Protein AF-A0A0M3KDW1-F1 (afdb_monomer)

Structure (mmCIF, N/CA/C/O backbone):
data_AF-A0A0M3KDW1-F1
#
_entry.id   AF-A0A0M3KDW1-F1
#
loop_
_atom_site.group_PDB
_atom_site.id
_atom_site.type_symbol
_atom_site.label_atom_id
_atom_site.label_alt_id
_atom_site.label_comp_id
_atom_site.label_asym_id
_atom_site.label_entity_id
_atom_site.label_seq_id
_atom_site.pdbx_PDB_ins_code
_atom_site.Cartn_x
_atom_site.Cartn_y
_atom_site.Cartn_z
_atom_site.occupancy
_atom_site.B_iso_or_equiv
_atom_site.auth_seq_id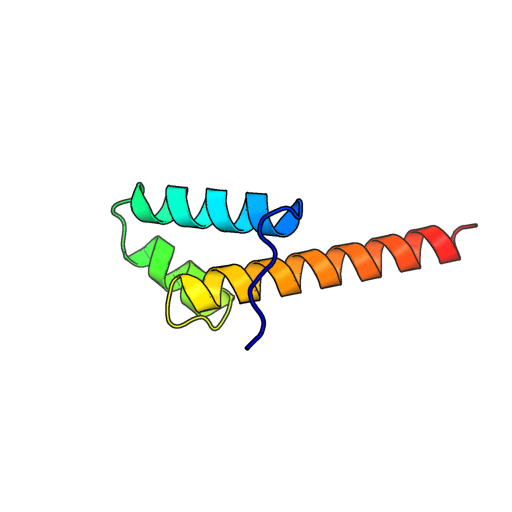
_atom_site.auth_comp_id
_atom_site.auth_asym_id
_atom_site.auth_atom_id
_atom_site.pdbx_PDB_model_num
ATOM 1 N N . MET A 1 1 ? 0.676 -18.312 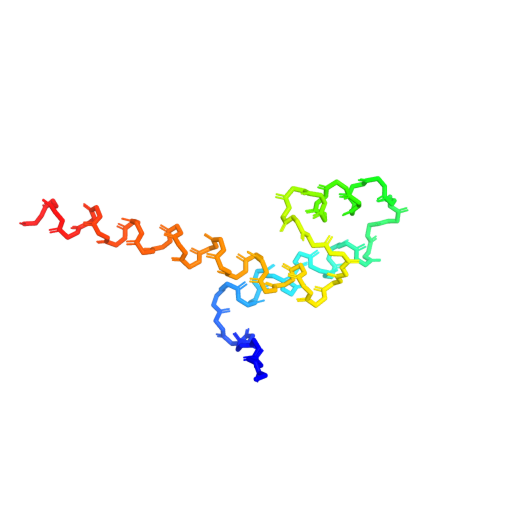-2.711 1.00 41.28 1 MET A N 1
ATOM 2 C CA . MET A 1 1 ? 0.528 -17.493 -1.494 1.00 41.28 1 MET A CA 1
ATOM 3 C C . MET A 1 1 ? 1.743 -16.602 -1.541 1.00 41.28 1 MET A C 1
ATOM 5 O O . MET A 1 1 ? 2.816 -17.065 -1.196 1.00 41.28 1 MET A O 1
ATOM 9 N N . ASP A 1 2 ? 1.606 -15.450 -2.196 1.00 48.91 2 ASP A N 1
ATOM 10 C CA . ASP A 1 2 ? 2.738 -14.558 -2.447 1.00 48.91 2 ASP A CA 1
ATOM 11 C C . ASP A 1 2 ? 3.025 -13.820 -1.145 1.00 48.91 2 ASP A C 1
ATOM 13 O O . ASP A 1 2 ? 2.294 -12.901 -0.762 1.00 48.91 2 ASP A O 1
ATOM 17 N N . ASP A 1 3 ? 4.018 -14.310 -0.408 1.00 54.66 3 ASP A N 1
ATOM 18 C CA . ASP A 1 3 ? 4.609 -13.537 0.669 1.00 54.66 3 ASP A CA 1
ATOM 19 C C . ASP A 1 3 ? 5.254 -12.303 0.036 1.00 54.66 3 ASP A C 1
ATOM 21 O O . ASP A 1 3 ? 6.106 -12.399 -0.845 1.00 54.66 3 ASP A O 1
ATOM 25 N N . VAL A 1 4 ? 4.746 -11.138 0.432 1.00 55.12 4 VAL A N 1
ATOM 26 C CA . VAL A 1 4 ? 5.261 -9.834 0.023 1.00 55.12 4 VAL A CA 1
ATOM 27 C C . VAL A 1 4 ? 6.666 -9.703 0.597 1.00 55.12 4 VAL A C 1
ATOM 29 O O . VAL A 1 4 ? 6.833 -9.733 1.818 1.00 55.12 4 VAL A O 1
ATOM 32 N N . ASP A 1 5 ? 7.661 -9.573 -0.277 1.00 59.59 5 ASP A N 1
ATOM 33 C CA . ASP A 1 5 ? 9.045 -9.357 0.125 1.00 59.59 5 ASP A CA 1
ATOM 34 C C . ASP A 1 5 ? 9.226 -7.898 0.572 1.00 59.59 5 ASP A C 1
ATOM 36 O O . ASP A 1 5 ? 9.365 -6.959 -0.224 1.00 59.59 5 ASP A O 1
ATOM 40 N N . LEU A 1 6 ? 9.162 -7.709 1.890 1.00 55.31 6 LEU A N 1
ATOM 41 C CA . LEU A 1 6 ? 9.263 -6.404 2.534 1.00 55.31 6 LEU A CA 1
ATOM 42 C C . LEU A 1 6 ? 10.676 -5.802 2.454 1.00 55.31 6 LEU A C 1
ATOM 44 O O . LEU A 1 6 ? 10.827 -4.620 2.751 1.00 55.31 6 LEU A O 1
ATOM 48 N N . GLU A 1 7 ? 11.692 -6.550 2.005 1.00 63.47 7 GLU A N 1
ATOM 49 C CA . GLU A 1 7 ? 13.060 -6.030 1.847 1.00 63.47 7 GLU A CA 1
ATOM 50 C C . GLU A 1 7 ? 13.254 -5.183 0.576 1.00 63.47 7 GLU A C 1
ATOM 52 O O . GLU A 1 7 ? 14.335 -4.650 0.315 1.00 63.47 7 GLU A O 1
ATOM 57 N N . THR A 1 8 ? 12.199 -4.980 -0.215 1.00 66.25 8 THR A N 1
ATOM 58 C CA . THR A 1 8 ? 12.215 -4.040 -1.340 1.00 66.25 8 THR A CA 1
ATOM 59 C C . THR A 1 8 ? 11.961 -2.599 -0.873 1.00 66.25 8 THR A C 1
ATOM 61 O O . THR A 1 8 ? 11.268 -2.347 0.111 1.00 66.25 8 THR A O 1
ATOM 64 N N . VAL A 1 9 ? 12.472 -1.593 -1.603 1.00 64.81 9 VAL A N 1
ATOM 65 C CA . VAL A 1 9 ? 12.171 -0.166 -1.325 1.00 64.81 9 VAL A CA 1
ATOM 66 C C . VAL A 1 9 ? 10.655 0.082 -1.283 1.00 64.81 9 VAL A C 1
ATOM 68 O O . VAL A 1 9 ? 10.177 0.863 -0.465 1.00 64.81 9 VAL A O 1
ATOM 71 N N . ALA A 1 10 ? 9.892 -0.624 -2.122 1.00 61.9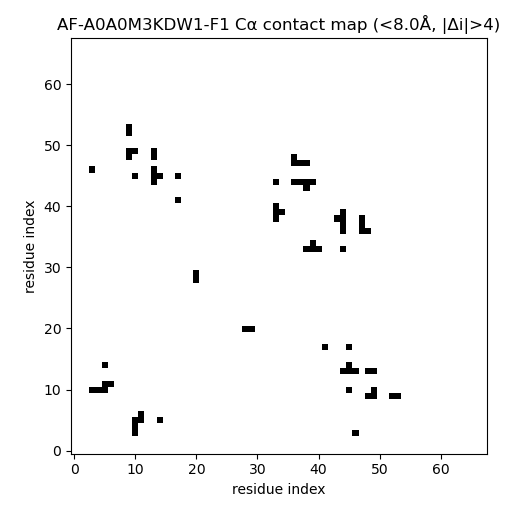7 10 ALA A N 1
ATOM 72 C CA . ALA A 1 10 ? 8.435 -0.583 -2.133 1.00 61.97 10 ALA A CA 1
ATOM 73 C C . ALA A 1 10 ? 7.817 -1.199 -0.863 1.00 61.97 10 ALA A C 1
ATOM 75 O O . ALA A 1 10 ? 6.909 -0.602 -0.285 1.00 61.97 10 ALA A O 1
ATOM 76 N N . GLY A 1 11 ? 8.345 -2.338 -0.401 1.00 63.91 11 GLY A N 1
ATOM 77 C CA . GLY A 1 11 ? 7.978 -2.977 0.865 1.00 63.91 11 GLY A CA 1
ATOM 78 C C . GLY A 1 11 ? 8.224 -2.077 2.079 1.00 63.91 11 GLY A C 1
ATOM 79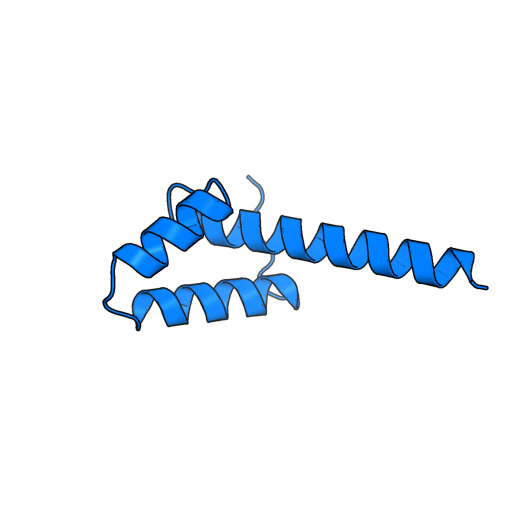 O O . GLY A 1 11 ? 7.319 -1.877 2.887 1.00 63.91 11 GLY A O 1
ATOM 80 N N . ASN A 1 12 ? 9.384 -1.419 2.141 1.00 70.50 12 ASN A N 1
ATOM 81 C CA . ASN A 1 12 ? 9.719 -0.452 3.194 1.00 70.50 12 ASN A CA 1
ATOM 82 C C . ASN A 1 12 ? 8.782 0.770 3.211 1.00 70.50 12 ASN A C 1
ATOM 84 O O . ASN A 1 12 ? 8.389 1.254 4.277 1.00 70.50 12 ASN A O 1
ATOM 88 N N . VAL A 1 13 ? 8.395 1.275 2.035 1.00 72.19 13 VAL A N 1
ATOM 89 C CA . VAL A 1 13 ? 7.428 2.379 1.913 1.00 72.19 13 VAL A CA 1
ATOM 90 C C . VAL A 1 13 ? 6.030 1.929 2.343 1.00 72.19 13 VAL A C 1
ATOM 92 O O . VAL A 1 13 ? 5.348 2.657 3.065 1.00 72.19 13 VAL A O 1
ATOM 95 N N . ALA A 1 14 ? 5.609 0.725 1.952 1.00 70.44 14 ALA A N 1
ATOM 96 C CA . ALA A 1 14 ? 4.327 0.153 2.351 1.00 70.44 14 ALA A CA 1
ATOM 97 C C . ALA A 1 14 ? 4.241 -0.091 3.867 1.00 70.44 14 ALA A C 1
ATOM 99 O O . ALA A 1 14 ? 3.208 0.212 4.474 1.00 70.44 14 ALA A O 1
ATOM 100 N N . ASP A 1 15 ? 5.318 -0.578 4.488 1.00 71.62 15 ASP A N 1
ATOM 101 C CA . ASP A 1 15 ? 5.389 -0.778 5.937 1.00 71.62 15 ASP A CA 1
ATOM 102 C C . ASP A 1 15 ? 5.361 0.563 6.682 1.00 71.62 15 ASP A C 1
ATOM 104 O O . ASP A 1 15 ? 4.537 0.764 7.574 1.00 71.62 15 ASP A O 1
ATOM 108 N N . SER A 1 16 ? 6.141 1.548 6.224 1.00 76.75 16 SER A N 1
ATOM 109 C CA . SER A 1 16 ? 6.137 2.905 6.791 1.00 76.75 16 SER A CA 1
ATOM 110 C C . SER A 1 16 ? 4.752 3.558 6.721 1.00 76.75 16 SER A C 1
ATOM 112 O O . SER A 1 16 ? 4.275 4.126 7.703 1.00 76.75 16 SER A O 1
ATOM 114 N N . LEU A 1 17 ? 4.058 3.449 5.582 1.00 73.69 17 LEU A N 1
ATOM 115 C CA . LEU A 1 17 ? 2.690 3.955 5.429 1.00 73.69 17 LEU A CA 1
ATOM 116 C C . LEU A 1 17 ? 1.710 3.226 6.355 1.00 73.69 17 LEU A C 1
ATOM 118 O O . LEU A 1 17 ? 0.851 3.860 6.969 1.00 73.69 17 LEU A O 1
ATOM 122 N N . SER A 1 18 ? 1.861 1.910 6.505 1.00 71.06 18 SER A N 1
ATOM 123 C CA . SER A 1 18 ? 1.038 1.104 7.412 1.00 71.06 18 SER A CA 1
ATOM 124 C C . SER A 1 18 ? 1.238 1.516 8.874 1.00 71.06 18 SER A C 1
ATOM 126 O O . SER A 1 18 ? 0.257 1.667 9.605 1.00 71.06 18 SER A O 1
ATOM 128 N N . GLN A 1 19 ? 2.478 1.791 9.286 1.00 71.75 19 GLN A N 1
ATOM 129 C CA . GLN A 1 19 ? 2.799 2.311 10.617 1.00 71.75 19 GLN A CA 1
ATOM 130 C C . GLN A 1 19 ? 2.233 3.719 10.841 1.00 71.75 19 GLN A C 1
ATOM 132 O O . GLN A 1 19 ? 1.642 3.983 11.888 1.00 71.75 19 GLN A O 1
ATOM 137 N N . ILE A 1 20 ? 2.311 4.608 9.845 1.00 72.00 20 ILE A N 1
ATOM 138 C CA . ILE A 1 20 ? 1.684 5.936 9.918 1.00 72.00 20 ILE A CA 1
ATOM 139 C C . ILE A 1 20 ? 0.168 5.801 10.107 1.00 72.00 20 ILE A C 1
ATOM 141 O O . ILE A 1 20 ? -0.400 6.508 10.936 1.00 72.00 20 ILE A O 1
ATOM 145 N N . PHE A 1 21 ? -0.506 4.873 9.423 1.00 69.56 21 PHE A N 1
ATOM 146 C CA . PHE A 1 21 ? -1.946 4.650 9.616 1.00 69.56 21 PHE A CA 1
ATOM 147 C C . PHE A 1 21 ? -2.311 3.991 10.946 1.00 69.56 21 PHE A C 1
ATOM 149 O O . PHE A 1 21 ? -3.427 4.190 11.427 1.00 69.56 21 PHE A O 1
ATOM 156 N N . LEU A 1 22 ? -1.400 3.229 11.554 1.00 66.56 22 LEU A N 1
ATOM 157 C CA . LEU A 1 22 ? -1.565 2.746 12.927 1.00 66.56 22 LEU A CA 1
ATOM 158 C C . LEU A 1 22 ? -1.453 3.895 13.938 1.00 66.56 22 LEU A C 1
ATOM 160 O O . LEU A 1 22 ? -2.198 3.921 14.915 1.00 66.56 22 LEU A O 1
ATOM 164 N N . LEU A 1 23 ? -0.567 4.861 13.678 1.00 67.88 23 LEU A N 1
ATOM 165 C CA . LEU A 1 23 ? -0.314 6.012 14.549 1.00 67.88 23 LEU A CA 1
ATOM 166 C C . LEU A 1 23 ? -1.240 7.207 14.292 1.00 67.88 23 LEU A C 1
ATOM 168 O O . LEU A 1 23 ? -1.322 8.102 15.130 1.00 67.88 23 LEU A O 1
ATOM 172 N N . THR A 1 24 ? -1.943 7.243 13.157 1.00 66.44 24 THR A N 1
ATOM 173 C CA . THR A 1 24 ? -2.878 8.317 12.809 1.00 66.44 24 THR A CA 1
ATOM 174 C C . THR A 1 24 ? -4.293 7.903 13.219 1.00 66.44 24 THR A C 1
ATOM 176 O O . THR A 1 24 ? -4.935 7.129 12.509 1.00 66.44 24 THR A O 1
ATOM 179 N N . PRO A 1 25 ? -4.852 8.434 14.322 1.00 66.06 25 PRO A N 1
ATOM 180 C CA . PRO A 1 25 ? -6.118 7.962 14.883 1.00 66.06 25 PRO A CA 1
ATOM 181 C C . PRO A 1 25 ? -7.352 8.456 14.110 1.00 66.06 25 PRO A C 1
ATOM 183 O O . PRO A 1 25 ? -8.451 8.429 14.650 1.00 66.06 25 PRO A O 1
ATOM 186 N N . ARG A 1 26 ? -7.192 8.927 12.865 1.00 80.31 26 ARG A N 1
ATOM 187 C CA . ARG A 1 26 ? -8.285 9.409 12.008 1.00 80.31 26 ARG A CA 1
ATOM 188 C C . ARG A 1 26 ? -8.726 8.297 11.058 1.00 80.31 26 ARG A C 1
ATOM 190 O O . ARG A 1 26 ? -8.047 8.056 10.054 1.00 80.31 26 ARG A O 1
ATOM 197 N N . PRO A 1 27 ? -9.846 7.608 11.339 1.00 79.69 27 PRO A N 1
ATOM 198 C CA . PRO A 1 27 ? -10.280 6.469 10.542 1.00 79.69 27 PRO A CA 1
ATOM 199 C C . PRO A 1 27 ? -10.601 6.859 9.099 1.00 79.69 27 PRO A C 1
ATOM 201 O O . PRO A 1 27 ? -10.424 6.029 8.212 1.00 79.69 27 PRO A O 1
ATOM 204 N N . GLU A 1 28 ? -11.019 8.107 8.844 1.00 84.94 28 GLU A N 1
ATOM 205 C CA . GLU A 1 28 ? -11.385 8.553 7.495 1.00 84.94 28 GLU A CA 1
ATOM 206 C C . GLU A 1 28 ? -10.186 8.532 6.542 1.00 84.94 28 GLU A C 1
ATOM 208 O O . GLU A 1 28 ? -10.317 8.115 5.394 1.00 84.94 28 GLU A O 1
ATOM 213 N N . VAL A 1 29 ? -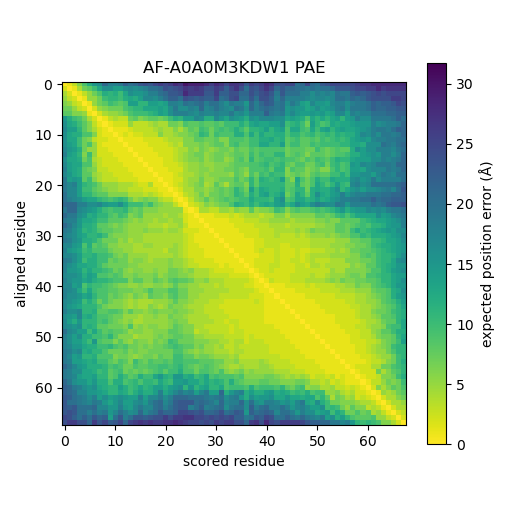9.002 8.921 7.026 1.00 80.88 29 VAL A N 1
ATOM 214 C CA . VAL A 1 29 ? -7.767 8.946 6.226 1.00 80.88 29 VAL A CA 1
ATOM 215 C C . VAL A 1 29 ? -7.361 7.529 5.827 1.00 80.88 29 VAL A C 1
ATOM 217 O O . VAL A 1 29 ? -7.072 7.264 4.661 1.00 80.88 29 VAL A O 1
ATOM 220 N N . ARG A 1 30 ? -7.403 6.598 6.786 1.00 77.94 30 ARG A N 1
ATOM 221 C CA . ARG A 1 30 ? -7.106 5.182 6.549 1.00 77.94 30 ARG A CA 1
ATOM 222 C C . ARG A 1 30 ? -8.117 4.547 5.596 1.00 77.94 30 ARG A C 1
ATOM 224 O O . ARG A 1 30 ? -7.718 3.886 4.643 1.00 77.94 30 ARG A O 1
ATOM 231 N N . ASN A 1 31 ? -9.411 4.779 5.817 1.00 83.06 31 ASN A N 1
ATOM 232 C CA . ASN A 1 31 ? -10.468 4.241 4.961 1.00 83.06 31 ASN A CA 1
ATOM 233 C C . ASN A 1 31 ? -10.350 4.778 3.534 1.00 83.06 31 ASN A C 1
ATOM 235 O O . ASN A 1 31 ? -10.487 4.018 2.579 1.00 83.06 31 ASN A O 1
ATOM 239 N N . ARG A 1 32 ? -10.016 6.063 3.378 1.00 86.00 32 ARG A N 1
ATOM 240 C CA . ARG A 1 32 ? -9.808 6.654 2.059 1.00 86.00 32 ARG A CA 1
ATOM 241 C C . ARG A 1 32 ? -8.587 6.075 1.347 1.00 86.00 32 ARG A C 1
ATOM 243 O O . ARG A 1 32 ? -8.647 5.840 0.145 1.00 86.00 32 ARG A O 1
ATOM 250 N N . ALA A 1 33 ? -7.498 5.816 2.069 1.00 82.00 33 ALA A N 1
ATOM 251 C CA . ALA A 1 33 ? -6.317 5.158 1.510 1.00 82.00 33 ALA A CA 1
ATOM 252 C C . ALA A 1 33 ? -6.624 3.719 1.057 1.00 82.00 33 ALA A C 1
ATOM 254 O O . ALA A 1 33 ? -6.188 3.299 -0.014 1.00 82.00 33 ALA A O 1
ATOM 255 N N . TYR A 1 34 ? -7.416 2.987 1.843 1.00 84.06 34 TYR A N 1
ATOM 256 C CA . TYR A 1 34 ? -7.910 1.655 1.492 1.00 84.06 34 TYR A CA 1
ATOM 257 C C . TYR A 1 34 ? -8.794 1.679 0.241 1.00 84.06 34 TYR A C 1
ATOM 259 O O . TYR A 1 34 ? -8.536 0.909 -0.681 1.00 84.06 34 TYR A O 1
ATOM 267 N N . GLU A 1 35 ? -9.753 2.606 0.145 1.00 87.94 35 GLU A N 1
ATOM 268 C CA . GLU A 1 35 ? -10.576 2.787 -1.061 1.00 87.94 35 GLU A CA 1
ATOM 269 C C . GLU A 1 35 ? -9.736 3.075 -2.308 1.00 87.94 35 GLU A C 1
ATOM 271 O O . GLU A 1 35 ? -9.932 2.437 -3.340 1.00 87.94 35 GLU A O 1
ATOM 276 N N . LEU A 1 36 ? -8.790 4.017 -2.216 1.00 87.69 36 LEU A N 1
ATOM 277 C CA . LEU A 1 36 ? 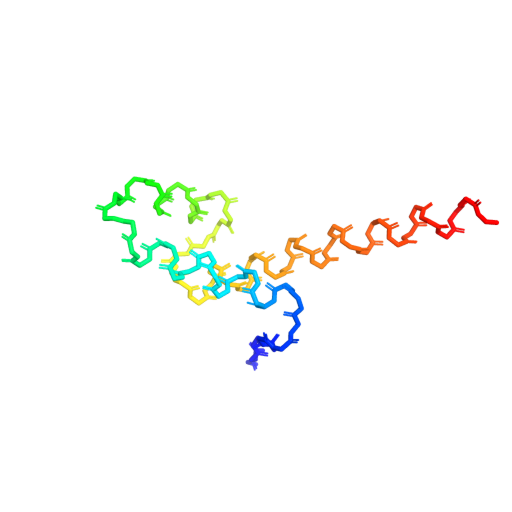-7.957 4.429 -3.351 1.00 87.69 36 LEU A CA 1
ATOM 278 C C . LEU A 1 36 ? -7.130 3.276 -3.924 1.00 87.69 36 LEU A C 1
ATOM 280 O O . LEU A 1 36 ? -6.871 3.245 -5.125 1.00 87.69 36 LEU A O 1
ATOM 284 N N . LEU A 1 37 ? -6.725 2.333 -3.074 1.00 84.38 37 LEU A N 1
ATOM 285 C CA . LEU A 1 37 ? -5.938 1.170 -3.472 1.00 84.38 37 LEU A CA 1
ATOM 286 C C . LEU A 1 37 ? -6.770 -0.109 -3.625 1.00 84.38 37 LEU A C 1
ATOM 288 O O . LEU A 1 37 ? -6.205 -1.167 -3.899 1.00 84.38 37 LEU A O 1
ATOM 292 N N . GLY A 1 38 ? -8.095 -0.035 -3.457 1.00 87.81 38 GLY A N 1
ATOM 293 C CA . GLY A 1 38 ? -8.985 -1.196 -3.521 1.00 87.81 38 GLY A CA 1
ATOM 294 C C . GLY A 1 38 ? -8.685 -2.262 -2.460 1.00 87.81 38 GLY A C 1
ATOM 295 O O . GLY A 1 38 ? -8.914 -3.447 -2.695 1.00 87.81 38 GLY A O 1
ATOM 296 N N . ALA A 1 39 ? -8.136 -1.864 -1.313 1.00 85.75 39 ALA A N 1
ATOM 297 C CA . ALA A 1 39 ? -7.754 -2.760 -0.232 1.00 85.75 39 ALA A CA 1
ATOM 298 C C . ALA A 1 39 ? -8.843 -2.817 0.846 1.00 85.75 39 ALA A C 1
ATOM 300 O O . ALA A 1 39 ? -9.438 -1.804 1.195 1.00 85.75 39 ALA A O 1
ATOM 301 N N . SER A 1 40 ? -9.075 -3.998 1.421 1.00 81.81 40 SER A N 1
ATOM 302 C CA . SER A 1 40 ? -10.032 -4.178 2.530 1.00 81.81 40 SER A CA 1
ATOM 303 C C . SER A 1 40 ? -9.363 -4.349 3.900 1.00 81.81 40 SER A C 1
ATOM 305 O O . SER A 1 40 ? -10.033 -4.332 4.930 1.00 81.81 40 SER A O 1
ATOM 307 N N . ASN A 1 41 ? -8.039 -4.528 3.929 1.00 78.50 41 ASN A N 1
ATOM 308 C CA . ASN A 1 41 ? -7.242 -4.685 5.146 1.00 78.50 41 ASN A CA 1
ATOM 309 C C . ASN A 1 41 ? -5.777 -4.276 4.916 1.00 78.50 41 ASN A C 1
ATOM 311 O O . ASN A 1 41 ? -5.339 -4.111 3.778 1.00 78.50 41 ASN A O 1
ATOM 315 N N . ALA A 1 42 ? -5.007 -4.167 6.002 1.00 74.81 42 ALA A N 1
ATOM 316 C CA . ALA A 1 42 ? -3.606 -3.742 5.971 1.00 74.81 42 ALA A CA 1
ATOM 317 C C . ALA A 1 42 ? -2.701 -4.632 5.098 1.00 74.81 42 ALA A C 1
ATOM 319 O O . ALA A 1 42 ? -1.841 -4.120 4.389 1.00 74.81 42 ALA A O 1
ATOM 320 N N . ARG A 1 43 ? -2.920 -5.954 5.084 1.00 79.00 43 ARG A N 1
ATOM 321 C CA . ARG A 1 43 ? -2.119 -6.881 4.265 1.00 79.00 43 ARG A CA 1
ATOM 322 C C . ARG A 1 43 ? -2.355 -6.656 2.773 1.00 79.00 43 ARG A C 1
ATOM 324 O O . ARG A 1 43 ? -1.410 -6.580 1.994 1.00 79.00 43 ARG A O 1
ATOM 331 N N . GLN A 1 44 ? -3.621 -6.525 2.378 1.00 82.00 44 GLN A N 1
ATOM 332 C CA . GLN A 1 44 ? -3.989 -6.192 1.002 1.00 82.00 44 GLN A CA 1
ATOM 333 C C . GLN A 1 44 ? -3.491 -4.803 0.610 1.00 82.00 44 GLN A C 1
ATOM 335 O O . GLN A 1 44 ? -3.036 -4.622 -0.514 1.00 82.00 44 GLN A O 1
ATOM 340 N N . PHE A 1 45 ? -3.538 -3.847 1.537 1.00 81.94 45 PHE A N 1
ATOM 341 C CA . PHE A 1 45 ? -3.021 -2.503 1.322 1.00 81.94 45 PHE A CA 1
ATOM 342 C C . PHE A 1 45 ? -1.524 -2.524 1.005 1.00 81.94 45 PHE A C 1
ATOM 344 O O . PHE A 1 45 ? -1.122 -1.960 -0.008 1.00 81.94 45 PHE A O 1
ATOM 351 N N . ALA A 1 46 ? -0.718 -3.239 1.796 1.00 76.50 46 ALA A N 1
ATOM 352 C CA . ALA A 1 46 ? 0.718 -3.350 1.556 1.00 76.50 46 ALA A CA 1
ATOM 353 C C . ALA A 1 46 ? 1.027 -3.937 0.166 1.00 76.50 46 ALA A C 1
ATOM 355 O O . ALA A 1 46 ? 1.795 -3.355 -0.596 1.00 76.50 46 ALA A O 1
ATOM 356 N N . SER A 1 47 ? 0.339 -5.022 -0.211 1.00 80.69 47 SER A N 1
ATOM 357 C CA . SER A 1 47 ? 0.481 -5.632 -1.542 1.00 80.69 47 SER A CA 1
ATOM 358 C C . SER A 1 47 ? 0.030 -4.701 -2.680 1.00 80.69 47 SER A C 1
ATOM 360 O O . SER A 1 47 ? 0.636 -4.674 -3.752 1.00 80.69 47 SER A O 1
ATOM 362 N N . ALA A 1 48 ? -1.031 -3.914 -2.473 1.00 83.06 48 ALA A N 1
ATOM 363 C CA . ALA A 1 48 ? -1.513 -2.958 -3.468 1.00 83.06 48 ALA A CA 1
ATOM 364 C 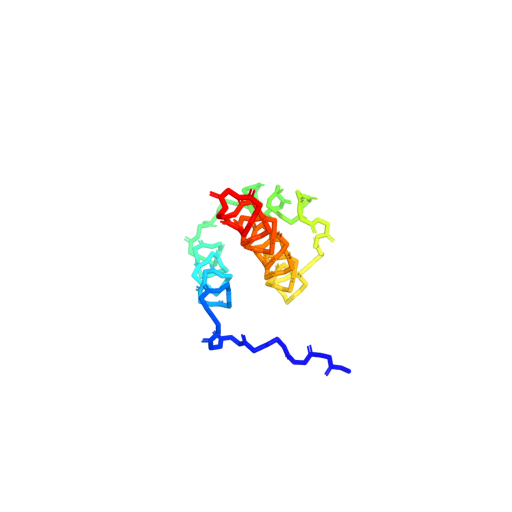C . ALA A 1 48 ? -0.538 -1.785 -3.663 1.00 83.06 48 ALA A C 1
ATOM 366 O O . ALA A 1 48 ? -0.279 -1.399 -4.805 1.00 83.06 48 ALA A O 1
ATOM 367 N N . VAL A 1 49 ? 0.037 -1.259 -2.574 1.00 79.69 49 VAL A N 1
ATOM 368 C CA . VAL A 1 49 ? 1.090 -0.230 -2.614 1.00 79.69 49 VAL A CA 1
ATOM 369 C C . VAL A 1 49 ? 2.304 -0.743 -3.381 1.00 79.69 49 VAL A C 1
ATOM 371 O O . VAL A 1 49 ? 2.763 -0.079 -4.309 1.00 79.69 49 VAL A O 1
ATOM 374 N N . GLU A 1 50 ? 2.781 -1.941 -3.047 1.00 78.25 50 GLU A N 1
ATOM 375 C CA . GLU A 1 50 ? 3.927 -2.568 -3.706 1.00 78.25 50 GLU A CA 1
ATOM 376 C C . GLU A 1 50 ? 3.717 -2.680 -5.224 1.00 78.25 50 GLU A C 1
ATOM 378 O O . GLU A 1 50 ? 4.548 -2.216 -6.005 1.00 78.25 50 GLU A O 1
ATOM 383 N N . LYS A 1 51 ? 2.564 -3.206 -5.660 1.00 82.75 51 LYS A N 1
ATOM 384 C CA . LYS A 1 51 ? 2.216 -3.308 -7.089 1.00 82.75 51 LYS A CA 1
ATOM 385 C C . LYS A 1 51 ? 2.206 -1.953 -7.789 1.00 82.75 51 LYS A C 1
ATOM 387 O O . LYS A 1 51 ? 2.649 -1.855 -8.934 1.00 82.75 51 LYS A O 1
ATOM 392 N N . HIS A 1 52 ? 1.682 -0.920 -7.132 1.00 80.38 52 HIS A N 1
ATOM 393 C CA . HIS A 1 52 ? 1.600 0.418 -7.712 1.00 80.38 52 HIS A CA 1
ATOM 394 C C . HIS A 1 52 ? 2.991 1.041 -7.887 1.00 80.38 52 HIS A C 1
ATOM 396 O O . HIS A 1 52 ? 3.289 1.592 -8.948 1.00 80.38 52 HIS A O 1
ATOM 402 N N . ILE A 1 53 ? 3.856 0.894 -6.879 1.00 76.00 53 ILE A N 1
ATOM 403 C CA . ILE A 1 53 ? 5.247 1.356 -6.927 1.00 76.00 53 ILE A CA 1
ATOM 404 C C . ILE A 1 53 ? 6.020 0.599 -8.009 1.00 76.00 53 ILE A C 1
ATOM 406 O O . ILE A 1 53 ? 6.666 1.230 -8.843 1.00 76.00 53 ILE A O 1
ATOM 410 N N . ASN A 1 54 ? 5.915 -0.731 -8.051 1.00 77.25 54 ASN A N 1
ATOM 411 C CA . ASN A 1 54 ? 6.622 -1.546 -9.039 1.00 77.25 54 ASN A CA 1
ATOM 412 C C . ASN A 1 54 ? 6.212 -1.183 -10.470 1.00 77.25 54 ASN A C 1
ATOM 414 O O . ASN A 1 54 ? 7.083 -0.962 -11.307 1.00 77.25 54 ASN A O 1
ATOM 418 N N . ARG A 1 55 ? 4.912 -0.993 -10.735 1.00 79.00 55 ARG A N 1
ATOM 419 C CA . ARG A 1 55 ? 4.431 -0.525 -12.044 1.00 79.00 55 ARG A CA 1
ATOM 420 C C . ARG A 1 55 ? 5.008 0.841 -12.418 1.00 79.00 55 ARG A C 1
ATOM 422 O O . ARG A 1 55 ? 5.422 1.041 -13.555 1.00 79.00 55 ARG A O 1
ATOM 429 N N . TYR A 1 56 ? 5.027 1.788 -11.480 1.00 77.81 56 TYR A N 1
ATOM 430 C CA .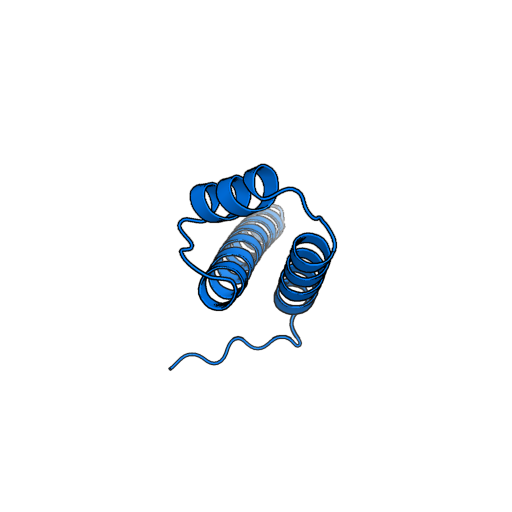 TYR A 1 56 ? 5.605 3.109 -11.726 1.00 77.81 56 TYR A CA 1
ATOM 431 C C . TYR A 1 56 ? 7.100 3.015 -12.064 1.00 77.81 56 TYR A C 1
ATOM 433 O O . TYR A 1 56 ? 7.564 3.646 -13.012 1.00 77.81 56 TYR A O 1
ATOM 441 N N . LEU A 1 57 ? 7.847 2.189 -11.328 1.00 75.12 57 LEU A N 1
ATOM 442 C CA . LEU A 1 57 ? 9.273 1.967 -11.565 1.00 75.12 57 LEU A CA 1
ATOM 443 C C . LEU A 1 57 ? 9.547 1.257 -12.897 1.00 75.12 57 LEU A C 1
ATOM 445 O O . LEU A 1 57 ? 10.527 1.587 -13.561 1.00 75.12 57 LEU A O 1
ATOM 449 N N . GLU A 1 58 ? 8.703 0.310 -13.306 1.00 76.12 58 GLU A N 1
ATOM 450 C CA . GLU A 1 58 ? 8.786 -0.344 -14.617 1.00 76.12 58 GLU A CA 1
ATOM 451 C C . GLU A 1 58 ? 8.593 0.654 -15.761 1.00 76.12 58 GLU A C 1
ATOM 453 O O . GLU A 1 58 ? 9.408 0.684 -16.684 1.00 76.12 58 GLU A O 1
ATOM 458 N N . ILE A 1 59 ? 7.572 1.515 -15.673 1.00 75.38 59 ILE A N 1
ATOM 459 C CA . ILE A 1 59 ? 7.327 2.579 -16.658 1.00 75.38 59 ILE A CA 1
ATOM 460 C C . ILE A 1 59 ? 8.520 3.539 -16.702 1.00 75.38 59 ILE A C 1
ATOM 462 O O .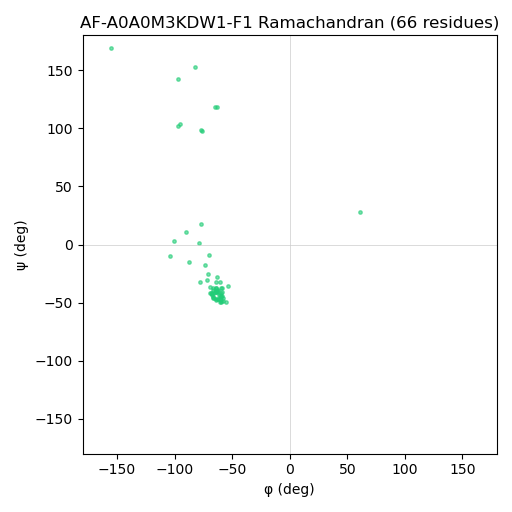 ILE A 1 59 ? 9.073 3.781 -17.772 1.00 75.38 59 ILE A O 1
ATOM 466 N N . ALA A 1 60 ? 8.980 4.017 -15.542 1.00 71.88 60 ALA A N 1
ATOM 467 C CA . ALA A 1 60 ? 10.123 4.923 -15.455 1.00 71.88 60 ALA A CA 1
ATOM 468 C C . ALA A 1 60 ? 11.411 4.306 -16.037 1.00 71.88 60 ALA A C 1
ATOM 470 O O . ALA A 1 60 ? 12.188 4.997 -16.696 1.00 71.88 60 ALA A O 1
ATOM 471 N N . ARG A 1 61 ? 11.639 2.997 -15.844 1.00 72.25 61 ARG A N 1
ATOM 472 C CA . ARG A 1 61 ? 12.762 2.275 -16.468 1.00 72.25 61 ARG A CA 1
ATOM 473 C C . ARG A 1 61 ? 12.607 2.154 -17.982 1.00 72.25 61 ARG A C 1
ATOM 475 O O . ARG A 1 61 ? 13.598 2.327 -18.686 1.00 72.25 61 ARG A O 1
ATOM 482 N N . GLY A 1 62 ? 11.403 1.868 -18.476 1.00 70.25 62 GLY A N 1
ATOM 483 C CA . GLY A 1 62 ? 11.109 1.809 -19.910 1.00 70.25 62 GLY A CA 1
ATOM 484 C C . GLY A 1 62 ? 11.374 3.145 -20.605 1.00 70.25 62 GLY A C 1
ATOM 485 O O . GLY A 1 62 ? 12.105 3.191 -21.590 1.00 70.25 62 GLY A O 1
ATOM 486 N N . GLU A 1 63 ? 10.892 4.244 -20.024 1.00 66.38 63 GLU A N 1
ATOM 487 C CA . GLU A 1 63 ? 11.123 5.603 -20.532 1.00 66.38 63 GLU A CA 1
ATOM 488 C C . GLU A 1 63 ? 12.602 6.019 -20.503 1.00 66.38 63 GLU A C 1
ATOM 490 O O . GLU A 1 63 ? 13.054 6.775 -21.363 1.00 66.38 63 GLU A O 1
ATOM 495 N N . MET A 1 64 ? 13.380 5.540 -19.526 1.00 58.84 64 MET A N 1
ATOM 496 C CA . MET A 1 64 ? 14.830 5.762 -19.493 1.00 58.84 64 MET A CA 1
ATOM 497 C C . MET A 1 64 ? 15.582 4.955 -20.558 1.00 58.84 64 MET A C 1
ATOM 499 O O . MET A 1 64 ? 16.624 5.412 -21.024 1.00 58.84 64 MET A O 1
ATOM 503 N N . ASN A 1 65 ? 15.080 3.778 -20.937 1.00 57.09 65 ASN A N 1
ATOM 504 C CA . ASN A 1 65 ? 15.692 2.939 -21.970 1.00 57.09 65 ASN A CA 1
ATOM 505 C C . ASN A 1 65 ? 15.393 3.444 -23.391 1.00 57.09 65 ASN A C 1
ATOM 507 O O . ASN A 1 65 ? 16.250 3.313 -24.254 1.00 57.09 65 ASN A O 1
ATOM 511 N N . ASP A 1 66 ? 14.225 4.054 -23.619 1.00 57.97 66 ASP A N 1
ATOM 512 C CA . ASP A 1 66 ? 13.826 4.620 -24.923 1.00 57.97 66 ASP A CA 1
ATOM 513 C C . ASP A 1 66 ? 14.562 5.929 -25.276 1.00 57.97 66 ASP A C 1
ATOM 515 O O . ASP A 1 66 ? 14.599 6.354 -26.428 1.00 57.97 66 ASP A O 1
ATOM 519 N N . ARG A 1 67 ? 15.164 6.597 -24.283 1.00 56.03 67 ARG A N 1
ATOM 520 C CA . ARG A 1 67 ? 15.941 7.840 -24.463 1.00 56.03 67 ARG A CA 1
ATOM 521 C C . ARG A 1 67 ? 17.433 7.602 -24.725 1.00 56.03 67 ARG A C 1
ATOM 523 O O . ARG A 1 67 ? 18.208 8.556 -24.624 1.00 56.03 67 ARG A O 1
ATOM 530 N N . ARG A 1 68 ? 17.848 6.359 -24.978 1.00 48.16 68 ARG A N 1
ATOM 531 C CA . ARG A 1 68 ? 19.257 5.956 -25.034 1.00 48.16 68 ARG A CA 1
ATOM 532 C C . ARG A 1 68 ? 19.719 5.556 -26.427 1.00 48.16 68 ARG A C 1
ATOM 534 O O . ARG A 1 68 ? 18.928 4.929 -27.157 1.00 48.16 68 ARG A O 1
#

Secondary structure (DSSP, 8-state):
-----TTSHHHHHHHHHHHHHHH---HHHHHHHHHHTT-SSHHHHHHHHHHHHHHHHHHHHHHHHHT-

Solvent-accessible surface area (backbone atoms only — not comparable to full-atom values): 3912 Å² total; per-residue (Å²): 134,85,77,78,66,52,90,38,76,45,28,48,51,29,51,53,52,50,52,49,52,72,72,42,90,51,66,66,62,50,51,49,53,23,61,78,57,74,24,93,46,72,70,49,35,34,54,40,47,28,52,54,48,51,51,52,51,51,50,55,50,52,59,57,59,74,75,105

Foldseek 3Di:
DDDPPLPDPQSVVLVVVLVVVVVDPDVVVVVVLCVVQVHPDSVSSSVSSSVVVVVVVVVVVVVVVVVD

Radius of gyration: 13.97 Å; Cα contacts (8 Å, |Δi|>4): 37; chains: 1; bounding box: 31×27×40 Å

Organism: Anisakis simplex (NCBI:txid6269)

Sequence (68 aa):
MDDVDLETVAGNVADSLSQIFLLTPRPEVRNRAYELLGASNARQFASAVEKHINRYLEIARGEMNDRR

pLDDT: mean 72.49, std 10.52, range [41.28, 87.94]

Mean predicted aligned error: 9.32 Å